Protein AF-A0A534UG84-F1 (afdb_monomer)

pLDDT: mean 70.55, std 19.31, range [32.22, 97.19]

Nearest PDB structures (foldseek):
  2nye-assembly1_B  TM=8.453E-01  e=1.442E-01  Saccharomyces cerevisiae
  6zz9-assembly1_B  TM=7.085E-01  e=1.896E-01  Streptococcus agalactiae
  2f2e-assembly1_A  TM=2.477E-01  e=6.183E+00  Pseudomonas aeruginosa
  7myj-assembly1_B  TM=2.424E-01  e=4.104E+00  Homo sapiens

Mean predicted aligned error: 16.16 Å

Sequence (63 aa):
MLSKRINCLPVVDEANNLCGIITSTDFLKTLRSVQEGSEKEVKSVNAAPANVDGPRGHWEWRE

Structure (mmCIF, N/CA/C/O backbone):
data_AF-A0A534UG84-F1
#
_entry.id   AF-A0A534UG84-F1
#
loop_
_atom_site.group_PDB
_atom_site.id
_atom_site.type_symbol
_atom_site.label_atom_id
_atom_site.label_alt_id
_atom_site.label_comp_id
_atom_site.label_asym_id
_atom_site.label_entity_id
_atom_site.label_seq_id
_atom_site.pdbx_PDB_ins_code
_atom_site.Cartn_x
_atom_site.Cartn_y
_atom_site.Cartn_z
_atom_site.occupancy
_atom_site.B_iso_or_equiv
_atom_site.auth_seq_id
_atom_site.auth_comp_id
_atom_site.auth_asym_id
_atom_site.auth_atom_id
_atom_site.pdbx_PDB_model_num
ATOM 1 N N . MET A 1 1 ? 2.126 -7.031 -3.438 1.00 60.50 1 MET A N 1
ATOM 2 C CA . MET A 1 1 ? 2.163 -8.015 -2.334 1.00 60.50 1 MET A CA 1
ATOM 3 C C . MET A 1 1 ? 1.035 -9.033 -2.445 1.00 60.50 1 MET A C 1
ATOM 5 O O . MET A 1 1 ? 1.341 -10.181 -2.721 1.00 60.50 1 MET A O 1
ATOM 9 N N . LEU A 1 2 ? -0.246 -8.651 -2.341 1.00 62.97 2 LEU A N 1
ATOM 10 C CA . LEU A 1 2 ? -1.349 -9.627 -2.279 1.00 62.97 2 LEU A CA 1
ATOM 11 C C . LEU A 1 2 ? -1.572 -10.462 -3.553 1.00 62.97 2 LEU A C 1
ATOM 13 O O . LEU A 1 2 ? -1.735 -11.672 -3.452 1.00 62.97 2 LEU A O 1
ATOM 17 N N . SER A 1 3 ? -1.523 -9.860 -4.746 1.00 76.81 3 SER A N 1
ATOM 18 C CA . SER A 1 3 ? -1.741 -10.591 -6.010 1.00 76.81 3 SER A CA 1
ATOM 19 C C . SER A 1 3 ? -0.645 -11.615 -6.320 1.00 76.81 3 SER A C 1
ATOM 21 O O . SER A 1 3 ? -0.917 -12.660 -6.898 1.00 76.81 3 SER A O 1
ATOM 23 N N . LYS A 1 4 ? 0.592 -11.332 -5.896 1.00 81.25 4 LYS A N 1
ATOM 24 C CA . LYS A 1 4 ? 1.757 -12.216 -6.053 1.00 81.25 4 LYS A CA 1
ATOM 25 C C . LYS A 1 4 ? 2.073 -13.032 -4.787 1.00 81.25 4 LYS A C 1
ATOM 27 O O . LYS A 1 4 ? 3.090 -13.709 -4.761 1.00 81.25 4 LYS A O 1
ATOM 32 N N . ARG A 1 5 ? 1.236 -12.940 -3.740 1.00 79.12 5 ARG A N 1
ATOM 33 C CA . ARG A 1 5 ? 1.447 -13.540 -2.403 1.00 79.12 5 ARG A CA 1
ATOM 34 C C . ARG A 1 5 ? 2.842 -13.299 -1.807 1.00 79.12 5 ARG A C 1
ATOM 36 O O . ARG A 1 5 ? 3.455 -14.185 -1.227 1.00 79.12 5 ARG A O 1
ATOM 43 N N . ILE A 1 6 ? 3.343 -12.080 -1.959 1.00 81.06 6 ILE A N 1
ATOM 44 C CA . ILE A 1 6 ? 4.631 -11.656 -1.411 1.00 81.06 6 ILE A CA 1
ATOM 45 C C . ILE A 1 6 ? 4.373 -10.968 -0.068 1.00 81.06 6 ILE A C 1
ATOM 47 O O . ILE A 1 6 ? 3.660 -9.965 -0.042 1.00 81.06 6 ILE A O 1
ATOM 51 N N . ASN A 1 7 ? 4.958 -11.480 1.019 1.00 81.06 7 ASN A N 1
ATOM 52 C CA . ASN A 1 7 ? 4.767 -10.949 2.378 1.00 81.06 7 ASN A CA 1
ATOM 53 C C . ASN A 1 7 ? 5.686 -9.759 2.711 1.00 81.06 7 ASN A C 1
ATOM 55 O O . ASN A 1 7 ? 5.350 -8.941 3.573 1.00 81.06 7 ASN A O 1
ATOM 59 N N . CYS A 1 8 ? 6.830 -9.662 2.034 1.00 88.69 8 CYS A N 1
A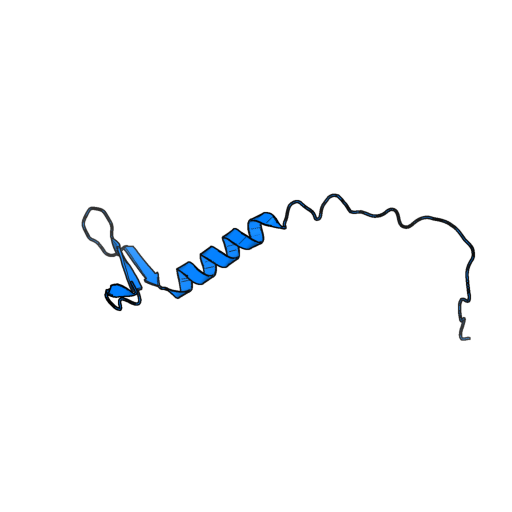TOM 60 C CA . CYS A 1 8 ? 7.866 -8.665 2.278 1.00 88.69 8 CYS A CA 1
ATOM 61 C C . CYS A 1 8 ? 8.486 -8.162 0.966 1.00 88.69 8 CYS A C 1
ATOM 63 O O . CYS A 1 8 ? 8.610 -8.909 -0.001 1.00 88.69 8 CYS A O 1
ATOM 65 N N . LEU A 1 9 ? 8.844 -6.882 0.917 1.00 92.00 9 LEU A N 1
ATOM 66 C CA . LEU A 1 9 ? 9.494 -6.245 -0.224 1.00 92.00 9 LEU A CA 1
ATOM 67 C C . LEU A 1 9 ? 10.916 -5.838 0.174 1.00 92.00 9 LEU A C 1
ATOM 69 O O . LEU A 1 9 ? 11.065 -5.119 1.165 1.00 92.00 9 LEU A O 1
ATOM 73 N N . PRO A 1 10 ? 11.952 -6.277 -0.559 1.00 93.38 10 PRO A N 1
ATOM 74 C CA . PRO A 1 10 ? 13.301 -5.786 -0.335 1.00 93.38 10 PRO A CA 1
ATOM 75 C C . PRO A 1 10 ? 13.415 -4.339 -0.823 1.00 93.38 10 PRO A C 1
ATOM 77 O O . PRO A 1 10 ? 12.892 -3.983 -1.880 1.00 93.38 10 PRO A O 1
ATOM 80 N N . VAL A 1 11 ? 14.108 -3.517 -0.046 1.00 94.75 11 VAL A N 1
ATOM 81 C CA . VAL A 1 11 ? 14.530 -2.168 -0.421 1.00 94.75 11 VAL A CA 1
ATOM 82 C C . VAL A 1 11 ? 15.973 -2.278 -0.872 1.00 94.75 11 VAL A C 1
ATOM 84 O O . VAL A 1 11 ? 16.810 -2.776 -0.118 1.00 94.75 11 VAL A O 1
ATOM 87 N N . VAL A 1 12 ? 16.248 -1.848 -2.097 1.00 97.19 12 VAL A N 1
ATOM 88 C CA . VAL A 1 12 ? 17.582 -1.886 -2.696 1.00 97.19 12 VAL A CA 1
ATOM 89 C C . VAL A 1 12 ? 18.011 -0.489 -3.126 1.00 97.19 12 VAL A C 1
ATOM 91 O O . VAL A 1 12 ? 17.154 0.360 -3.382 1.00 97.19 12 VAL A O 1
ATOM 94 N N . ASP A 1 13 ? 19.319 -0.258 -3.186 1.00 96.38 13 ASP A N 1
ATOM 95 C CA . ASP A 1 13 ? 19.887 0.957 -3.771 1.00 96.38 13 ASP A CA 1
ATOM 96 C C . ASP A 1 13 ? 19.932 0.879 -5.309 1.00 96.38 13 ASP A C 1
ATOM 98 O O . ASP A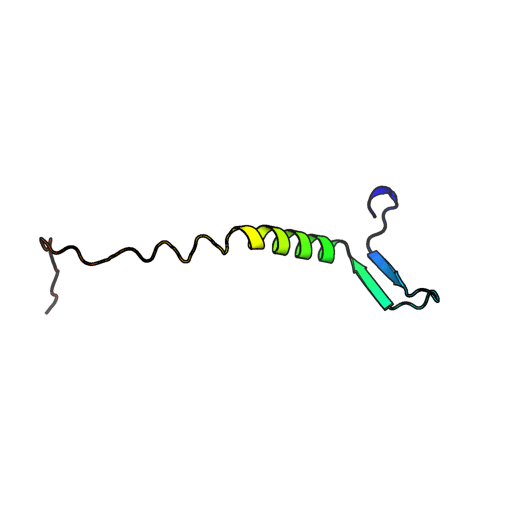 1 13 ? 19.551 -0.120 -5.925 1.00 96.38 13 ASP A O 1
ATOM 102 N N . GLU A 1 14 ? 20.417 1.945 -5.947 1.00 97.12 14 GLU A N 1
ATOM 103 C CA . GLU A 1 14 ? 20.555 2.026 -7.408 1.00 97.12 14 GLU A CA 1
ATOM 104 C C . GLU A 1 14 ? 21.523 0.979 -7.985 1.00 97.12 14 GLU A C 1
ATOM 106 O O . GLU A 1 14 ? 21.398 0.585 -9.145 1.00 97.12 14 GLU A O 1
ATOM 111 N N . ALA A 1 15 ? 22.460 0.486 -7.174 1.00 97.00 15 ALA A N 1
ATOM 112 C CA . ALA A 1 15 ? 23.399 -0.570 -7.532 1.00 97.00 15 ALA A CA 1
ATOM 113 C C . ALA A 1 15 ? 22.859 -1.98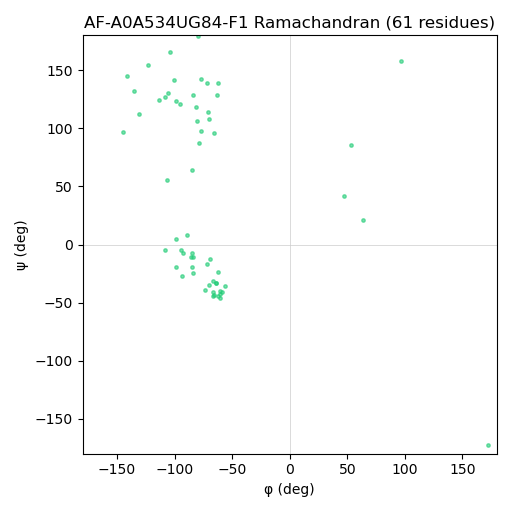4 -7.220 1.00 97.00 15 ALA A C 1
ATOM 115 O O . ALA A 1 15 ? 23.585 -2.964 -7.385 1.00 97.00 15 ALA A O 1
ATOM 116 N N . ASN A 1 16 ? 21.580 -2.110 -6.842 1.00 94.38 16 ASN A N 1
ATOM 117 C CA . ASN A 1 16 ? 20.897 -3.344 -6.433 1.00 94.38 16 ASN A CA 1
ATOM 118 C C . ASN A 1 16 ? 21.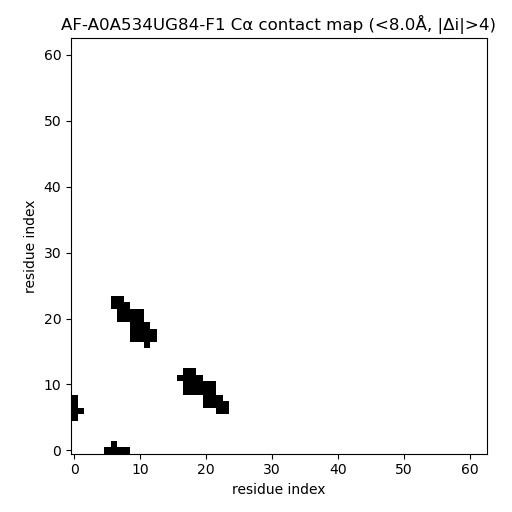439 -4.001 -5.149 1.00 94.38 16 ASN A C 1
ATOM 120 O O . ASN A 1 16 ? 21.183 -5.186 -4.911 1.00 94.38 16 ASN A O 1
ATOM 124 N N . ASN A 1 17 ? 22.140 -3.264 -4.289 1.00 95.75 17 ASN A N 1
ATOM 125 C CA . ASN A 1 17 ? 22.514 -3.775 -2.972 1.00 95.75 17 ASN A CA 1
ATOM 126 C C . ASN A 1 17 ? 21.311 -3.736 -2.025 1.00 95.75 17 ASN A C 1
ATOM 128 O O . ASN A 1 17 ? 20.524 -2.791 -2.040 1.00 95.75 17 ASN A O 1
ATOM 132 N N . LEU A 1 18 ? 21.174 -4.753 -1.170 1.00 95.62 18 LEU A N 1
ATOM 133 C CA . LEU A 1 18 ? 20.087 -4.833 -0.195 1.00 95.62 18 LEU A CA 1
ATOM 134 C C . LEU A 1 18 ? 20.274 -3.799 0.924 1.00 95.62 18 LEU A C 1
ATOM 136 O O . LEU A 1 18 ? 21.178 -3.923 1.746 1.00 95.62 18 LEU A O 1
ATOM 140 N N . CYS A 1 19 ? 19.365 -2.830 0.998 1.00 95.62 19 CYS A N 1
ATOM 141 C CA . CYS A 1 19 ? 19.322 -1.817 2.052 1.00 95.62 19 CYS A CA 1
ATOM 142 C C . CYS A 1 19 ? 18.398 -2.208 3.212 1.00 95.62 19 CYS A C 1
ATOM 144 O O . CYS A 1 19 ? 18.595 -1.755 4.337 1.00 95.62 19 CYS A O 1
ATOM 146 N N . GLY A 1 20 ? 17.373 -3.027 2.959 1.00 94.69 20 GLY A N 1
ATOM 147 C CA . GLY A 1 20 ? 16.428 -3.430 3.999 1.00 94.69 20 GLY A CA 1
ATOM 148 C C . GLY A 1 20 ? 15.229 -4.215 3.482 1.00 94.69 20 GLY A C 1
ATOM 149 O O . GLY A 1 20 ? 15.166 -4.598 2.316 1.00 94.69 20 GLY A O 1
ATOM 150 N N . ILE A 1 21 ? 14.264 -4.468 4.368 1.00 94.75 21 ILE A N 1
ATOM 151 C CA . ILE A 1 21 ? 13.045 -5.227 4.066 1.00 94.75 21 ILE A CA 1
ATOM 152 C C . ILE A 1 21 ? 11.845 -4.490 4.662 1.00 94.75 21 ILE A C 1
ATOM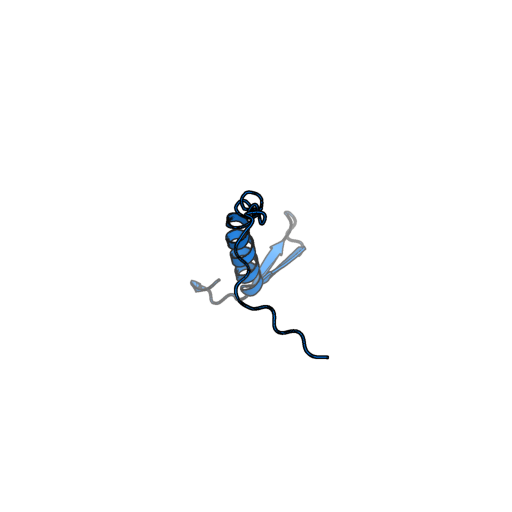 154 O O . ILE A 1 21 ? 11.866 -4.126 5.834 1.00 94.75 21 ILE A O 1
ATOM 158 N N . ILE A 1 22 ? 10.788 -4.317 3.869 1.00 92.50 22 ILE A N 1
ATOM 159 C CA . ILE A 1 22 ? 9.496 -3.778 4.310 1.00 92.50 22 ILE A CA 1
ATOM 160 C C . ILE A 1 22 ? 8.468 -4.906 4.325 1.00 92.50 22 ILE A C 1
ATOM 162 O O . ILE A 1 22 ? 8.267 -5.596 3.322 1.00 92.50 22 ILE A O 1
ATOM 166 N N . THR A 1 23 ? 7.789 -5.093 5.451 1.00 90.44 23 THR A N 1
ATOM 167 C CA . THR A 1 23 ? 6.759 -6.124 5.625 1.00 90.44 23 THR A CA 1
ATOM 168 C C . THR A 1 23 ? 5.349 -5.539 5.591 1.00 90.44 23 THR A C 1
ATOM 170 O O . THR A 1 23 ? 5.140 -4.337 5.740 1.00 90.44 23 THR A O 1
ATOM 173 N N . SER A 1 24 ? 4.343 -6.405 5.438 1.00 86.06 24 SER A N 1
ATOM 174 C CA . SER A 1 24 ? 2.932 -5.990 5.525 1.00 86.06 24 SER A CA 1
ATOM 175 C C . SER A 1 24 ? 2.606 -5.297 6.859 1.00 86.06 24 SER A C 1
ATOM 177 O O . SER A 1 24 ? 1.848 -4.330 6.885 1.00 86.06 24 SER A O 1
ATOM 179 N N . THR A 1 25 ? 3.220 -5.744 7.960 1.00 87.00 25 THR A N 1
ATOM 180 C CA . THR A 1 25 ? 3.042 -5.170 9.303 1.00 87.00 25 THR A CA 1
ATOM 181 C C . THR A 1 25 ? 3.535 -3.728 9.395 1.00 87.00 25 THR A C 1
ATOM 183 O O . THR A 1 25 ? 2.940 -2.929 10.119 1.00 87.00 25 THR A O 1
ATOM 186 N N . ASP A 1 26 ? 4.586 -3.375 8.656 1.00 88.12 26 ASP A N 1
ATOM 187 C CA . ASP A 1 26 ? 5.129 -2.015 8.665 1.00 88.12 26 ASP A CA 1
ATOM 188 C C . ASP A 1 26 ? 4.125 -1.030 8.057 1.00 88.12 26 ASP A C 1
ATOM 190 O O . ASP A 1 26 ? 3.852 0.006 8.658 1.00 88.12 26 ASP A O 1
ATOM 194 N N . PHE A 1 27 ? 3.443 -1.409 6.968 1.00 85.62 27 PHE A N 1
ATOM 195 C CA . PHE A 1 27 ? 2.356 -0.603 6.397 1.00 85.62 27 PHE A CA 1
ATOM 196 C C . PHE A 1 27 ? 1.195 -0.396 7.377 1.00 85.62 27 PHE A C 1
ATOM 198 O O . PHE A 1 27 ? 0.681 0.715 7.500 1.00 85.62 27 PHE A O 1
ATOM 205 N N . LEU A 1 28 ? 0.794 -1.442 8.108 1.00 85.88 28 LEU A N 1
ATOM 206 C CA . LEU A 1 28 ? -0.256 -1.348 9.132 1.00 85.88 28 LEU A CA 1
ATOM 207 C C . LEU A 1 28 ? 0.115 -0.362 10.248 1.00 85.88 28 LEU A C 1
ATOM 209 O O . LEU A 1 28 ? -0.740 0.398 10.704 1.00 85.88 28 LEU A O 1
ATOM 213 N N . LYS A 1 29 ? 1.380 -0.357 10.681 1.00 85.44 29 LYS A N 1
ATOM 214 C CA . LYS A 1 29 ? 1.880 0.603 11.676 1.00 85.44 29 LYS A CA 1
ATOM 215 C C . LYS A 1 29 ? 1.882 2.028 11.123 1.00 85.44 29 LYS A C 1
ATOM 217 O O . LYS A 1 29 ? 1.418 2.938 11.807 1.00 85.44 29 LYS A O 1
ATOM 222 N N . THR A 1 30 ? 2.335 2.223 9.884 1.00 83.81 30 THR A N 1
ATOM 223 C CA . THR A 1 30 ? 2.349 3.546 9.246 1.00 83.81 30 THR A CA 1
ATOM 224 C C . THR A 1 30 ? 0.938 4.111 9.089 1.00 83.81 30 THR A C 1
ATOM 226 O O . THR A 1 30 ? 0.710 5.265 9.445 1.00 83.81 30 THR A O 1
ATOM 229 N N . LEU A 1 31 ? -0.037 3.310 8.647 1.00 83.25 31 LEU A N 1
ATOM 230 C CA . LEU A 1 31 ? -1.428 3.760 8.503 1.00 83.25 31 LEU A CA 1
ATOM 231 C C . LEU A 1 31 ? -2.029 4.251 9.828 1.00 83.25 31 LEU A C 1
ATOM 233 O O . LEU A 1 31 ? -2.684 5.290 9.844 1.00 83.25 31 LEU A O 1
ATOM 237 N N . ARG A 1 32 ? -1.752 3.561 1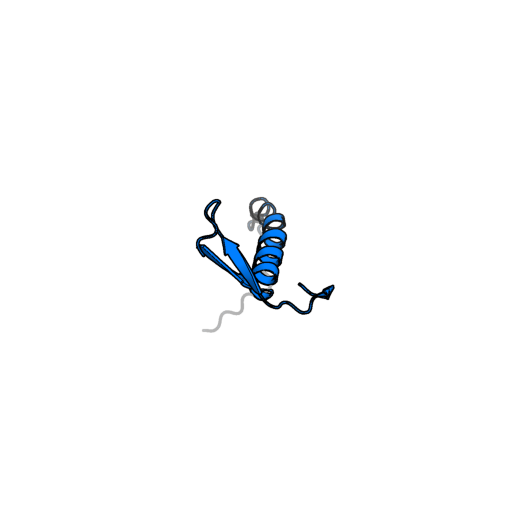0.944 1.00 76.56 32 ARG A N 1
ATOM 238 C CA . ARG A 1 32 ? -2.174 4.019 12.281 1.00 76.56 32 ARG A CA 1
ATOM 239 C C . ARG A 1 32 ? -1.570 5.378 12.626 1.00 76.56 32 ARG A C 1
ATOM 241 O O . ARG A 1 32 ? -2.292 6.282 13.031 1.00 76.56 32 ARG A O 1
ATOM 248 N N . SER A 1 33 ? -0.271 5.547 12.379 1.00 74.81 33 SER A N 1
ATOM 249 C CA . SER A 1 33 ? 0.426 6.804 12.679 1.00 74.81 33 SER A CA 1
ATOM 250 C C . SER A 1 33 ? -0.091 8.000 11.866 1.00 74.81 33 SER A C 1
ATOM 252 O O . SER A 1 33 ? -0.145 9.114 12.381 1.00 74.81 33 SER A O 1
ATOM 254 N N . VAL A 1 34 ? -0.533 7.774 10.622 1.00 75.62 34 VAL A N 1
ATOM 255 C CA . VAL A 1 34 ? -1.141 8.816 9.774 1.00 75.62 34 VAL A CA 1
ATOM 256 C C . VAL A 1 34 ? -2.521 9.226 10.300 1.00 75.62 34 VAL A C 1
ATOM 258 O O . VAL A 1 34 ? -2.879 10.399 10.235 1.00 75.62 34 VAL A O 1
ATOM 261 N N . GLN A 1 35 ? -3.287 8.290 10.863 1.00 63.91 35 GLN A N 1
ATOM 262 C CA . GLN A 1 35 ? -4.635 8.552 11.378 1.00 63.91 35 GLN A CA 1
ATOM 263 C C . GLN A 1 35 ? -4.605 9.353 12.693 1.00 63.91 35 GLN A C 1
ATOM 265 O O . GLN A 1 35 ? -5.362 10.309 12.868 1.00 63.91 35 GLN A O 1
ATOM 270 N N . GLU A 1 36 ? -3.643 9.043 13.563 1.00 62.19 36 GLU A N 1
ATOM 271 C CA . GLU A 1 36 ? -3.401 9.733 14.839 1.00 62.19 36 GLU A CA 1
ATOM 272 C C . GLU A 1 36 ? -2.865 11.172 14.675 1.00 62.19 36 GLU A C 1
ATOM 274 O O . GLU A 1 36 ? -2.854 11.950 15.634 1.00 62.19 36 GLU A O 1
ATOM 279 N N . GLY A 1 37 ? -2.439 11.554 13.464 1.00 57.12 37 GLY A N 1
ATOM 280 C CA . GLY A 1 37 ? -2.015 12.917 13.129 1.00 57.12 37 GLY A CA 1
ATOM 281 C C . GLY A 1 37 ? -3.160 13.935 13.039 1.00 57.12 37 GLY A C 1
ATOM 282 O O . GLY A 1 37 ? -2.900 15.131 13.113 1.00 57.12 37 GLY A O 1
ATOM 283 N N . SER A 1 38 ? -4.415 13.485 12.929 1.00 52.53 38 SER A N 1
ATOM 284 C CA . SER A 1 38 ? -5.592 14.361 12.776 1.00 52.53 38 SER A CA 1
ATOM 285 C C . SER A 1 38 ? -6.291 14.743 14.092 1.00 52.53 38 SER A C 1
ATOM 287 O O . SER A 1 38 ? -7.153 15.617 14.095 1.00 52.53 38 SER A O 1
ATOM 289 N N . GLU A 1 39 ? -5.896 14.155 15.227 1.00 56.66 39 GLU A N 1
ATOM 290 C CA . GLU A 1 39 ? -6.573 14.364 16.522 1.00 56.66 39 GLU A CA 1
ATOM 291 C C . GLU A 1 39 ? -5.767 15.222 17.519 1.00 56.66 39 GLU A C 1
ATOM 293 O O . GLU A 1 39 ? -6.250 15.579 18.595 1.00 56.66 39 GLU A O 1
ATOM 298 N N . LYS A 1 40 ? -4.529 15.603 17.175 1.00 50.09 40 LYS A N 1
ATOM 299 C CA . LYS A 1 40 ? -3.652 16.355 18.090 1.00 50.09 40 LYS A CA 1
ATOM 300 C C . LYS A 1 40 ? -3.870 17.870 18.104 1.00 50.09 40 LYS A C 1
ATOM 302 O O . LYS A 1 40 ? -3.383 18.510 19.029 1.00 50.09 40 LYS A O 1
ATOM 307 N N . GLU A 1 41 ? -4.644 18.439 17.179 1.00 52.84 41 GLU A N 1
ATOM 308 C CA . GLU A 1 41 ? -4.912 19.889 17.174 1.00 52.84 41 GLU A CA 1
ATOM 309 C C . GLU A 1 41 ? -6.086 20.305 18.089 1.00 52.84 41 GLU A C 1
ATOM 311 O O . GLU A 1 41 ? -6.151 21.442 18.543 1.00 52.84 41 GLU A O 1
ATOM 316 N N . VAL A 1 42 ? -6.983 19.387 18.474 1.00 55.56 42 VAL A N 1
ATOM 317 C CA . VAL A 1 42 ? -8.211 19.754 19.219 1.00 55.56 42 VAL A CA 1
ATOM 318 C C . VAL A 1 42 ? -8.002 19.844 20.744 1.00 55.56 42 VAL A C 1
ATOM 320 O O . VAL A 1 42 ? -8.846 20.375 21.467 1.00 55.56 42 VAL A O 1
ATOM 323 N N . LYS A 1 43 ? -6.861 19.386 21.282 1.00 53.69 43 LYS A N 1
ATOM 324 C CA . LYS A 1 43 ? -6.637 19.336 22.744 1.00 53.69 43 LYS A CA 1
ATOM 325 C C . LYS A 1 43 ? -6.118 20.629 23.384 1.00 53.69 43 LYS A C 1
ATOM 327 O O . LYS A 1 43 ? -6.081 20.681 24.609 1.00 53.69 43 LYS A O 1
ATOM 332 N N . SER A 1 44 ? -5.761 21.671 22.625 1.00 51.75 44 SER A N 1
ATOM 333 C CA . SER A 1 44 ? -5.278 22.931 23.227 1.00 51.75 44 SER A CA 1
ATOM 334 C C . SER A 1 44 ? -6.357 24.005 23.438 1.00 51.75 44 SER A C 1
ATOM 336 O O . SER A 1 44 ? -6.043 25.042 24.014 1.00 51.75 44 SER A O 1
ATOM 338 N N . VAL A 1 45 ? -7.608 23.791 23.001 1.00 59.31 45 VAL A N 1
ATOM 339 C CA . VAL A 1 45 ? -8.667 24.827 23.067 1.00 59.31 45 VAL A CA 1
ATOM 340 C C . VAL A 1 45 ? -9.603 24.664 24.276 1.00 59.31 45 VAL A C 1
ATOM 342 O O . VAL A 1 45 ? -10.206 25.636 24.717 1.00 59.31 45 VAL A O 1
ATOM 345 N N . ASN A 1 46 ? -9.673 23.480 24.895 1.00 56.69 46 ASN A N 1
ATOM 346 C CA . ASN A 1 46 ? -10.613 23.209 25.992 1.00 56.69 46 AS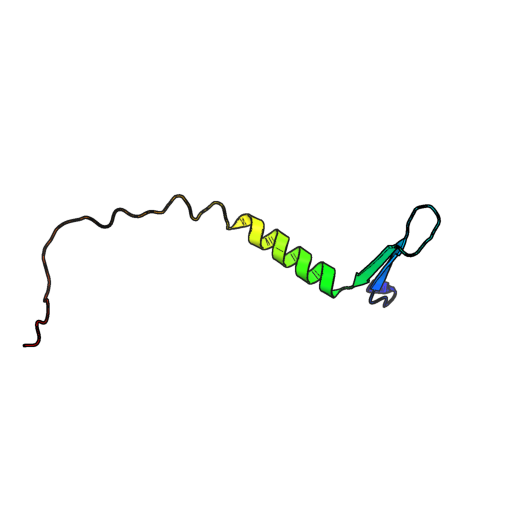N A CA 1
ATOM 347 C C . ASN A 1 46 ? -9.931 23.134 27.368 1.00 56.69 46 ASN A C 1
ATOM 349 O O . ASN A 1 46 ? -10.086 22.157 28.099 1.00 56.69 46 ASN A O 1
ATOM 353 N N . ALA A 1 47 ? -9.201 24.182 27.752 1.00 56.81 47 ALA A N 1
ATOM 354 C CA . ALA A 1 47 ? -9.008 24.477 29.170 1.00 56.81 47 ALA A CA 1
ATOM 355 C C . ALA A 1 47 ? -10.289 25.166 29.676 1.00 56.81 47 ALA A C 1
ATOM 357 O O . ALA A 1 47 ? -10.427 26.384 29.599 1.00 56.81 47 ALA A O 1
ATOM 358 N N . ALA A 1 48 ? -11.273 24.373 30.107 1.00 56.34 48 ALA A N 1
ATOM 359 C CA . ALA A 1 48 ? -12.520 24.891 30.664 1.00 56.34 48 ALA A CA 1
ATOM 360 C C . ALA A 1 48 ? -12.254 25.706 31.952 1.00 56.34 48 ALA A C 1
ATOM 362 O O . ALA A 1 48 ? -11.455 25.270 32.787 1.00 56.34 48 ALA A O 1
ATOM 363 N N . PRO A 1 49 ? -12.926 26.856 32.162 1.00 51.47 49 PRO A N 1
ATOM 364 C CA . PRO A 1 49 ? -12.789 27.635 33.386 1.00 51.47 49 PRO A CA 1
ATOM 365 C C . PRO A 1 49 ? -13.595 26.975 34.510 1.00 51.47 49 PRO A C 1
ATOM 367 O O . PRO A 1 49 ? -14.802 27.169 34.629 1.00 51.47 49 PRO A O 1
A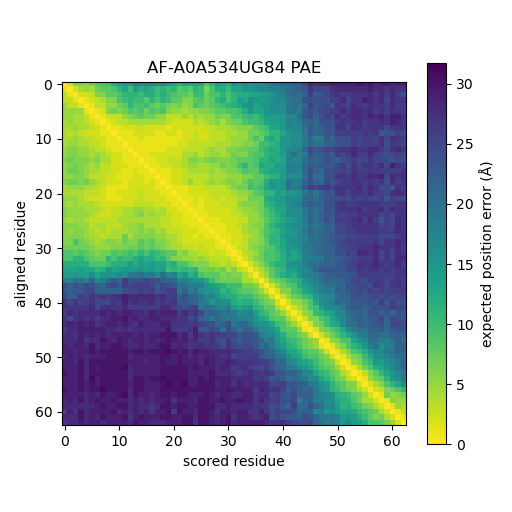TOM 370 N N . ALA A 1 50 ? -12.940 26.188 35.361 1.00 54.38 50 ALA A N 1
ATOM 371 C CA . ALA A 1 50 ? -13.553 25.669 36.582 1.00 54.38 50 ALA A CA 1
ATOM 372 C C . ALA A 1 50 ? -13.434 26.696 37.723 1.00 54.38 50 ALA A C 1
ATOM 374 O O . ALA A 1 50 ? -12.754 26.463 38.717 1.00 54.38 50 ALA A O 1
ATOM 375 N N . ASN A 1 51 ? -14.082 27.851 37.567 1.00 56.88 51 ASN A N 1
ATOM 376 C CA . ASN A 1 51 ? -14.507 28.646 38.715 1.00 56.88 51 ASN A CA 1
ATOM 377 C C . ASN A 1 51 ? -15.843 29.329 38.404 1.00 56.88 51 ASN A C 1
ATOM 379 O O . ASN A 1 51 ? -15.887 30.376 37.760 1.00 56.88 51 ASN A O 1
ATOM 383 N N . VAL A 1 52 ? -16.929 28.703 38.855 1.00 54.69 52 VAL A N 1
ATOM 384 C CA . VAL A 1 52 ? -18.214 29.366 39.069 1.00 54.69 52 VAL A CA 1
ATOM 385 C C . VAL A 1 52 ? -18.667 28.973 40.471 1.00 54.69 52 VAL A C 1
ATOM 387 O O . VAL A 1 52 ? -18.918 27.804 40.760 1.00 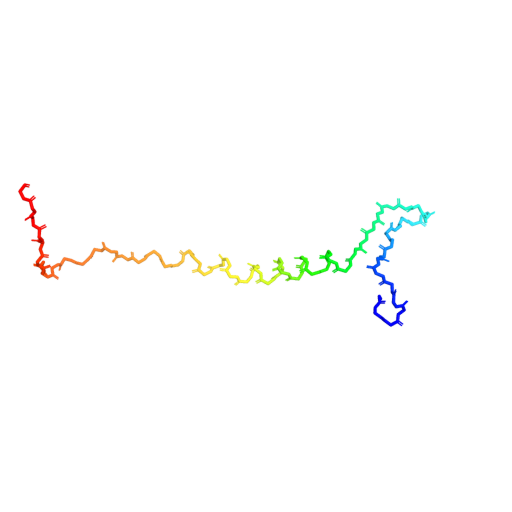54.69 52 VAL A O 1
ATOM 390 N N . ASP A 1 53 ? -18.686 29.971 41.343 1.00 57.09 53 ASP A N 1
ATOM 391 C CA . ASP A 1 53 ? -19.114 29.922 42.735 1.00 57.09 53 ASP A CA 1
ATOM 392 C C . ASP A 1 53 ? -20.615 29.569 42.881 1.00 57.09 53 ASP A C 1
ATOM 394 O O . ASP A 1 53 ? -21.473 30.255 42.328 1.00 57.09 53 ASP A O 1
ATOM 398 N N . GLY A 1 54 ? -20.913 28.564 43.725 1.00 49.59 54 GLY A N 1
ATOM 399 C CA . GLY A 1 54 ? -22.156 28.405 44.515 1.00 49.59 54 GLY A CA 1
ATOM 400 C C . GLY A 1 54 ? -23.286 27.497 43.968 1.00 49.59 54 GLY A C 1
ATOM 401 O O . GLY A 1 54 ? -23.379 27.295 42.762 1.00 49.59 54 GLY A O 1
ATOM 402 N N . PRO A 1 55 ? -24.215 26.980 44.818 1.00 46.09 55 PRO A N 1
ATOM 403 C CA . PRO A 1 55 ? -24.188 26.785 46.271 1.00 46.09 55 PRO A CA 1
ATOM 404 C C . PRO A 1 55 ? -23.863 25.319 46.641 1.00 46.09 55 PRO A C 1
ATOM 406 O O . PRO A 1 55 ? -24.302 24.368 45.999 1.00 46.09 55 PRO A O 1
ATOM 409 N N . ARG A 1 56 ? -23.070 25.137 47.704 1.00 52.97 56 ARG A N 1
ATOM 410 C CA . ARG A 1 56 ? -22.520 23.847 48.154 1.00 52.97 56 ARG A CA 1
ATOM 411 C C . ARG A 1 56 ? -23.613 22.891 48.645 1.00 52.97 56 ARG A C 1
ATOM 413 O O . ARG A 1 56 ? -23.995 22.929 49.813 1.00 52.97 56 ARG A O 1
ATOM 420 N N . GLY A 1 57 ? -24.068 22.005 47.766 1.00 47.91 57 GLY A N 1
ATOM 421 C CA . GLY A 1 57 ? -24.788 20.797 48.146 1.00 47.91 57 GLY A CA 1
ATOM 422 C C . GLY A 1 57 ? -23.841 19.814 48.834 1.00 47.91 57 GLY A C 1
ATOM 423 O O . GLY A 1 57 ? -22.978 19.241 48.184 1.00 47.91 57 GLY A O 1
ATOM 424 N N . HIS A 1 58 ? -24.021 19.668 50.147 1.00 42.78 58 HIS A N 1
ATOM 425 C CA . HIS A 1 58 ? -23.642 18.514 50.967 1.00 42.78 58 HIS A CA 1
ATOM 426 C C . HIS A 1 58 ? -22.173 18.049 50.880 1.00 42.78 58 HIS A C 1
ATOM 428 O O . HIS A 1 58 ? -21.816 17.119 50.164 1.00 42.78 58 HIS A O 1
ATOM 434 N N . TRP A 1 59 ? -21.318 18.681 51.684 1.00 44.12 59 TRP A N 1
ATOM 435 C CA . TRP A 1 59 ? -20.040 18.113 52.108 1.00 44.12 59 TRP A CA 1
ATOM 436 C C . TRP A 1 59 ? -20.312 17.161 53.284 1.00 44.12 59 TRP A C 1
ATOM 438 O O . TRP A 1 59 ? -20.824 17.579 54.316 1.00 44.12 59 TRP A O 1
ATOM 448 N N . GLU A 1 60 ? -20.013 15.876 53.136 1.00 39.16 60 GLU A N 1
ATOM 449 C CA . GLU A 1 60 ? -19.949 14.941 54.264 1.00 39.16 60 GLU A CA 1
ATOM 450 C C . GLU A 1 60 ? -18.580 15.123 54.942 1.00 39.16 60 GLU A C 1
ATOM 452 O O . GLU A 1 60 ? -17.556 14.731 54.384 1.00 39.16 60 GLU A O 1
ATOM 457 N N . TRP A 1 61 ? -18.542 15.748 56.126 1.00 36.75 61 TRP A N 1
ATOM 458 C CA . TRP A 1 61 ? -17.400 15.614 57.039 1.00 36.75 61 TRP A CA 1
ATOM 459 C C . TRP A 1 61 ? -17.594 14.339 57.850 1.00 36.75 61 TRP A C 1
ATOM 461 O O . TRP A 1 61 ? -18.645 14.155 58.463 1.00 36.75 61 TRP A O 1
ATOM 471 N N . ARG A 1 62 ? -16.576 13.482 57.889 1.00 32.22 62 ARG A N 1
ATOM 472 C CA . ARG A 1 62 ? -16.460 12.439 58.906 1.00 32.22 62 ARG A CA 1
ATOM 473 C C . ARG A 1 62 ? -15.373 12.869 59.889 1.00 32.22 62 ARG A C 1
ATOM 475 O O . ARG A 1 62 ? -14.318 13.317 59.444 1.00 32.22 62 ARG A O 1
ATOM 482 N N . GLU A 1 63 ? -15.721 12.796 61.173 1.00 48.12 63 GLU A N 1
ATOM 483 C CA . GLU A 1 63 ? -14.909 13.147 62.352 1.00 48.12 63 GLU A CA 1
ATOM 484 C C . GLU A 1 63 ? -13.533 12.473 62.377 1.00 48.12 63 GLU A C 1
ATOM 486 O O . GLU A 1 63 ? -13.443 11.288 61.968 1.00 48.12 63 GLU A O 1
#

Solvent-accessible surface area (backbone atoms only — not comparable to full-atom values): 4410 Å² total; per-residue (Å²): 81,79,94,76,72,42,68,61,45,78,40,57,50,99,86,67,47,83,74,47,76,49,43,62,66,54,54,58,53,50,55,52,58,62,58,60,64,74,64,69,77,69,72,80,76,72,78,72,82,90,78,79,89,81,79,88,77,77,82,86,82,80,134

Radius of gyration: 27.03 Å; Cα contacts (8 Å, |Δi|>4): 30; chains: 1; bounding box: 48×44×70 Å

Foldseek 3Di:
DVVVPDQKDFDADPVRHTPGIDGPVNVVVVVVVVVVVVPVPPPPPPPDDPDDDDDDDDDDDDD

Secondary structure (DSSP, 8-state):
-TTTT-SEEEEE-TT--EEEEEEHHHHHHHHHHHHGGGSSSGGGS------------------